Protein AF-G3E8W8-F1 (afdb_monomer_lite)

Foldseek 3Di:
DDDPPPVQVVVCVVVVHRQDWDWDWDDDPNDIDIDTDHD

Organism: Limosilactobacillus reuteri (NCBI:txid1598)

InterPro domains:
  IPR000795 Translational (tr)-type GTP-binding domain [PF00009] (3-39)
  IPR027417 P-loop containing nucleoside triphosphate hydrolase [G3DSA:3.40.50.300] (1-39)
  IPR027417 P-loop containing nucleoside triphosphate hydrolase [SSF52540] (1-39)
  IPR031157 Tr-type G domain, conserved site [PS00301] (7-22)

Sequence (39 aa):
KGTTRTDTMFLERQRGITIQAAVTSFQWHRCKVNIVDTP

pLDDT: mean 76.75, std 14.58, range [47.16, 97.69]

Structure (mmCIF, N/CA/C/O backbone):
data_AF-G3E8W8-F1
#
_entry.id   AF-G3E8W8-F1
#
loop_
_atom_site.group_PDB
_atom_site.id
_atom_site.type_symbol
_atom_site.label_atom_id
_atom_site.label_alt_id
_atom_site.label_comp_id
_atom_site.label_asym_id
_atom_site.label_entity_id
_atom_site.label_seq_id
_atom_site.pdbx_PDB_ins_code
_atom_site.Cartn_x
_atom_site.Cartn_y
_atom_site.Cartn_z
_atom_site.occupancy
_atom_site.B_iso_or_equiv
_atom_site.auth_seq_id
_atom_site.auth_comp_id
_atom_site.auth_asym_id
_atom_site.auth_atom_id
_atom_site.pdbx_PDB_model_num
ATOM 1 N N . LYS A 1 1 ? 18.160 20.278 -8.457 1.00 48.97 1 LYS A N 1
ATOM 2 C CA . LYS A 1 1 ? 16.834 20.794 -8.884 1.00 48.97 1 LYS A CA 1
ATOM 3 C C . LYS A 1 1 ? 16.460 20.087 -10.178 1.00 48.97 1 LYS A C 1
ATOM 5 O O . LYS A 1 1 ? 17.207 20.222 -11.131 1.00 48.97 1 LYS A O 1
ATOM 10 N N . GLY A 1 2 ? 15.368 19.326 -10.178 1.00 48.81 2 GLY A N 1
ATOM 11 C CA . GLY A 1 2 ? 14.893 18.555 -11.330 1.00 48.81 2 GLY A CA 1
ATOM 12 C C . GLY A 1 2 ? 14.094 17.361 -10.829 1.00 48.81 2 GLY A C 1
ATOM 13 O O . GLY A 1 2 ? 14.661 16.341 -10.472 1.00 48.81 2 GLY A O 1
ATOM 14 N N . THR A 1 3 ? 12.795 17.572 -10.652 1.00 58.53 3 THR A N 1
ATOM 15 C CA . THR A 1 3 ? 11.836 16.649 -10.048 1.00 58.53 3 THR A CA 1
ATOM 16 C C . THR A 1 3 ? 11.439 15.567 -11.044 1.00 58.53 3 THR A C 1
ATOM 18 O O . THR A 1 3 ? 10.640 15.821 -11.946 1.00 58.53 3 THR A O 1
ATOM 21 N N . THR A 1 4 ? 11.951 14.358 -10.838 1.00 47.16 4 THR A N 1
ATOM 22 C CA . THR A 1 4 ? 11.517 13.123 -11.500 1.00 47.16 4 THR A CA 1
ATOM 23 C C . THR A 1 4 ? 10.103 12.748 -11.048 1.00 47.16 4 THR A C 1
ATOM 25 O O . THR A 1 4 ? 9.878 11.838 -10.261 1.00 47.16 4 THR A O 1
ATOM 28 N N . ARG A 1 5 ? 9.116 13.515 -11.511 1.00 56.06 5 ARG A N 1
ATOM 29 C CA . ARG A 1 5 ? 7.721 13.064 -11.603 1.00 56.06 5 ARG A CA 1
ATOM 30 C C . ARG A 1 5 ? 7.423 12.553 -13.016 1.00 56.06 5 ARG A C 1
ATOM 32 O O . ARG A 1 5 ? 6.606 11.656 -13.176 1.00 56.06 5 ARG A O 1
ATOM 39 N N . THR A 1 6 ? 8.133 13.079 -14.017 1.00 55.41 6 THR A N 1
ATOM 40 C CA . THR A 1 6 ? 7.981 12.718 -15.432 1.00 55.41 6 THR A CA 1
ATOM 41 C C . THR A 1 6 ? 8.594 11.357 -15.771 1.00 55.41 6 THR A C 1
ATOM 43 O O . THR A 1 6 ? 7.979 10.607 -16.526 1.00 55.41 6 THR A O 1
ATOM 46 N N . ASP A 1 7 ? 9.750 10.989 -15.194 1.00 59.84 7 ASP A N 1
ATOM 47 C CA . ASP A 1 7 ? 10.388 9.706 -15.543 1.00 59.84 7 ASP A CA 1
ATOM 48 C C . ASP A 1 7 ? 9.560 8.505 -15.063 1.00 59.84 7 ASP A C 1
ATOM 50 O O . ASP A 1 7 ? 9.498 7.493 -15.758 1.00 59.84 7 ASP A O 1
ATOM 54 N N . THR A 1 8 ? 8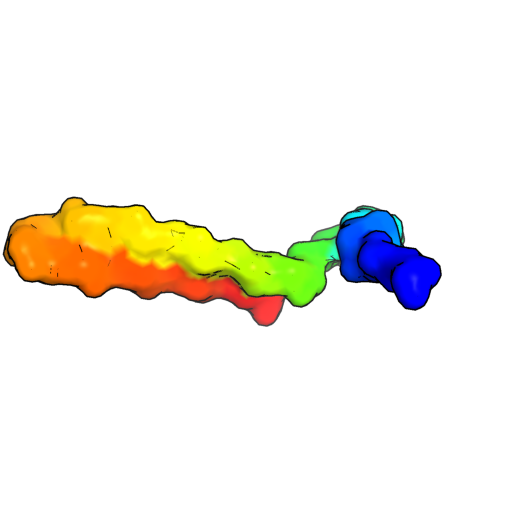.855 8.620 -13.928 1.00 64.38 8 THR A N 1
ATOM 55 C CA . THR A 1 8 ? 7.977 7.548 -13.436 1.00 64.38 8 THR A CA 1
ATOM 56 C C . THR A 1 8 ? 6.790 7.317 -14.370 1.00 64.38 8 THR A C 1
ATOM 58 O O . THR A 1 8 ? 6.595 6.185 -14.791 1.00 64.38 8 THR A O 1
ATOM 61 N N . MET A 1 9 ? 6.080 8.370 -14.798 1.00 70.50 9 MET A N 1
ATOM 62 C CA . MET A 1 9 ? 4.960 8.234 -15.747 1.00 70.50 9 MET A CA 1
ATOM 63 C C . MET A 1 9 ? 5.391 7.655 -17.104 1.00 70.50 9 MET A C 1
ATOM 65 O O . MET A 1 9 ? 4.649 6.889 -17.721 1.00 70.50 9 MET A O 1
ATOM 69 N N . PHE A 1 10 ? 6.585 8.013 -17.591 1.00 74.75 10 PHE A N 1
ATOM 70 C CA . PHE A 1 10 ? 7.116 7.479 -18.848 1.00 74.75 10 PHE A CA 1
ATOM 71 C C . PHE A 1 10 ? 7.462 5.984 -18.736 1.00 74.75 10 PHE A C 1
ATOM 73 O O . PHE A 1 10 ? 7.075 5.196 -19.602 1.00 74.75 10 PHE A O 1
ATOM 80 N N . LEU A 1 11 ? 8.127 5.577 -17.648 1.00 70.94 11 LEU A N 1
ATOM 81 C CA . LEU A 1 11 ? 8.456 4.176 -17.358 1.00 70.94 11 LEU A CA 1
ATOM 82 C C . LEU A 1 11 ? 7.210 3.313 -17.099 1.00 70.94 11 LEU A C 1
ATOM 84 O O . LEU A 1 11 ? 7.141 2.194 -17.609 1.00 70.94 11 LEU A O 1
ATOM 88 N N . GLU A 1 12 ? 6.230 3.833 -16.354 1.00 75.44 12 GLU A N 1
ATOM 89 C CA . GLU A 1 12 ? 4.919 3.202 -16.125 1.00 75.44 12 GLU A CA 1
ATOM 90 C C . GLU A 1 12 ? 4.228 2.904 -17.455 1.00 75.44 12 GLU A C 1
ATOM 92 O O . GLU A 1 12 ? 3.854 1.764 -17.738 1.00 75.44 12 GLU A O 1
ATOM 97 N N . ARG A 1 13 ? 4.153 3.912 -18.333 1.00 75.38 13 ARG A N 1
ATOM 98 C CA . ARG A 1 13 ? 3.541 3.781 -19.659 1.00 75.38 13 ARG A CA 1
ATOM 99 C C . ARG A 1 13 ? 4.286 2.800 -20.565 1.00 75.38 13 ARG A C 1
ATOM 101 O O . ARG A 1 13 ? 3.638 2.072 -21.309 1.00 75.38 13 ARG A O 1
ATOM 108 N N . GLN A 1 14 ? 5.620 2.771 -20.519 1.00 80.50 14 GLN A N 1
ATOM 109 C CA . GLN A 1 14 ? 6.423 1.843 -21.324 1.00 80.50 14 GLN A CA 1
ATOM 110 C C . GLN A 1 14 ? 6.258 0.384 -20.871 1.00 80.50 14 GLN A C 1
ATOM 112 O O . GLN A 1 14 ? 6.329 -0.523 -21.698 1.00 80.50 14 GLN A O 1
ATOM 117 N N . ARG A 1 15 ? 6.060 0.150 -19.569 1.00 75.56 15 ARG A N 1
ATOM 118 C CA . ARG A 1 15 ? 5.949 -1.198 -18.989 1.00 75.56 15 ARG A CA 1
ATOM 119 C C . ARG A 1 15 ? 4.508 -1.674 -18.796 1.00 75.56 15 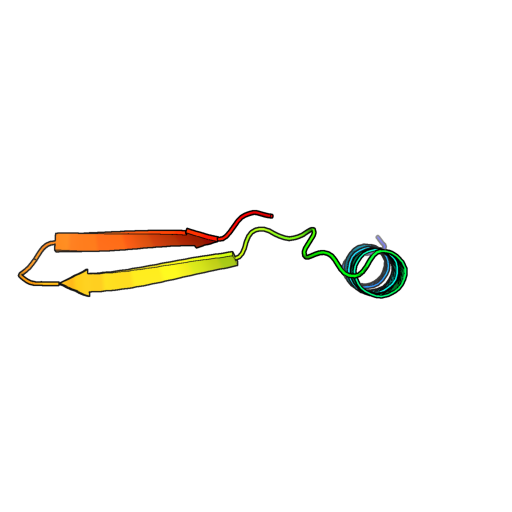ARG A C 1
ATOM 121 O O . ARG A 1 15 ? 4.313 -2.856 -18.542 1.00 75.56 15 ARG A O 1
ATOM 128 N N . GLY A 1 16 ? 3.520 -0.786 -18.919 1.00 74.38 16 GLY A N 1
ATOM 129 C CA . GLY A 1 16 ? 2.109 -1.101 -18.682 1.00 74.38 16 GLY A CA 1
ATOM 130 C C . GLY A 1 16 ? 1.792 -1.419 -17.218 1.00 74.38 16 GLY A C 1
ATOM 131 O O . GLY A 1 16 ? 0.819 -2.116 -16.952 1.00 74.38 16 GLY A O 1
ATOM 132 N N . ILE A 1 17 ? 2.619 -0.940 -16.284 1.00 73.19 17 ILE A N 1
ATOM 133 C CA 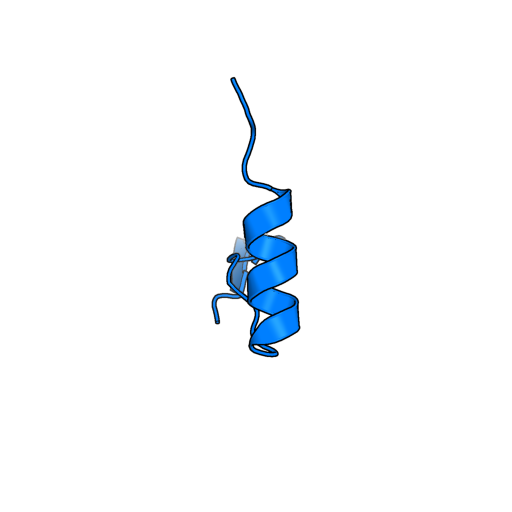. ILE A 1 17 ? 2.474 -1.170 -14.840 1.00 73.19 17 ILE A CA 1
ATOM 134 C C . ILE A 1 17 ? 2.375 0.166 -14.110 1.00 73.19 17 ILE A C 1
ATOM 136 O O . ILE A 1 17 ? 2.964 1.155 -14.547 1.00 73.19 17 ILE A O 1
ATOM 140 N N . THR A 1 18 ? 1.689 0.179 -12.973 1.00 68.75 18 THR A N 1
ATOM 141 C CA . THR A 1 18 ? 1.810 1.258 -11.988 1.00 68.75 18 THR A CA 1
ATOM 142 C C . THR A 1 18 ? 3.165 1.103 -11.285 1.00 68.75 18 THR A C 1
ATOM 144 O O . THR A 1 18 ? 3.582 -0.011 -11.005 1.00 68.75 18 THR A O 1
ATOM 147 N 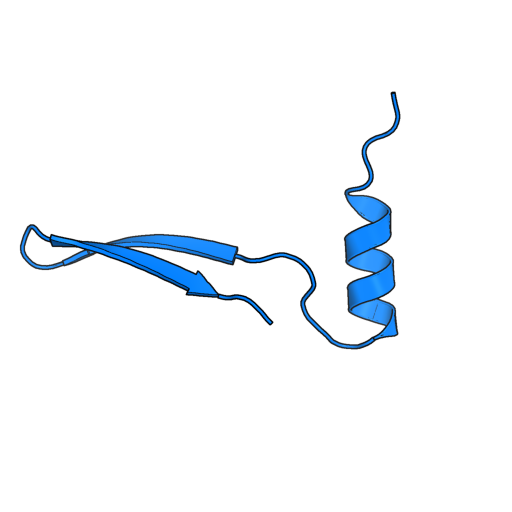N . ILE A 1 19 ? 3.910 2.179 -11.045 1.00 68.31 19 ILE A N 1
ATOM 148 C CA . ILE A 1 19 ? 5.192 2.185 -10.312 1.00 68.31 19 ILE A CA 1
ATOM 149 C C . ILE A 1 19 ? 5.025 2.991 -9.017 1.00 68.31 19 ILE A C 1
ATOM 151 O O . ILE A 1 19 ? 5.697 2.713 -8.022 1.00 68.31 19 ILE A O 1
ATOM 155 N N . GLN A 1 20 ? 4.115 3.970 -8.998 1.00 71.12 20 GLN A N 1
ATOM 156 C CA . GLN A 1 20 ? 3.776 4.727 -7.796 1.00 71.12 20 GLN A CA 1
ATOM 157 C C . GLN A 1 20 ? 2.679 4.047 -6.978 1.00 71.12 20 GLN A C 1
ATOM 159 O O . GLN A 1 20 ? 1.588 3.783 -7.470 1.00 71.12 20 GLN A O 1
ATOM 164 N N . ALA A 1 21 ? 2.947 3.845 -5.690 1.00 74.25 21 ALA A N 1
ATOM 165 C CA . ALA A 1 21 ? 1.915 3.469 -4.737 1.00 74.25 21 ALA A CA 1
ATOM 166 C C . ALA A 1 21 ? 0.885 4.602 -4.596 1.00 74.25 21 ALA A C 1
ATOM 168 O O . ALA A 1 21 ? 1.254 5.746 -4.304 1.00 74.25 21 ALA A O 1
ATOM 169 N N . ALA A 1 22 ? -0.399 4.289 -4.757 1.00 79.38 22 ALA A N 1
ATOM 170 C CA . ALA A 1 22 ? -1.491 5.210 -4.474 1.00 79.38 22 ALA A CA 1
ATOM 171 C C . ALA A 1 22 ? -2.033 4.948 -3.061 1.00 79.38 22 ALA A C 1
ATOM 173 O O . ALA A 1 22 ? -2.340 3.815 -2.695 1.00 79.38 22 ALA A O 1
ATOM 174 N N . VAL A 1 23 ? -2.161 6.003 -2.251 1.00 84.75 23 VAL A N 1
ATOM 175 C CA . VAL A 1 23 ? -2.750 5.912 -0.906 1.00 84.75 23 VAL A CA 1
ATOM 176 C C . VAL A 1 23 ? -4.072 6.667 -0.882 1.00 84.75 23 VAL A C 1
ATOM 178 O O . VAL A 1 23 ? -4.116 7.851 -1.216 1.00 84.75 23 VAL A O 1
ATOM 181 N N . THR A 1 24 ? -5.145 5.995 -0.464 1.00 89.31 24 THR A N 1
ATOM 182 C CA . THR A 1 24 ? -6.474 6.593 -0.256 1.00 89.31 24 THR A CA 1
ATOM 183 C C . THR A 1 24 ? -6.959 6.297 1.156 1.00 89.31 24 THR A C 1
ATOM 185 O O . THR A 1 24 ? -6.964 5.149 1.591 1.00 89.31 24 THR A O 1
ATOM 188 N N . SER A 1 25 ? -7.406 7.326 1.875 1.00 93.44 25 SER A N 1
ATOM 189 C CA . SER A 1 25 ? -7.964 7.178 3.221 1.00 93.44 25 SER A CA 1
ATOM 190 C C . SER A 1 25 ? -9.437 7.567 3.247 1.00 93.44 25 SER A C 1
ATOM 192 O O . SER A 1 25 ? -9.815 8.595 2.687 1.00 93.44 25 SER A O 1
ATOM 194 N N . PHE A 1 26 ? -10.253 6.794 3.963 1.00 93.50 26 PHE A N 1
ATOM 195 C CA . PHE A 1 26 ? -11.663 7.109 4.202 1.00 93.50 26 PHE A CA 1
ATOM 196 C C . PHE A 1 26 ? -12.113 6.676 5.605 1.00 93.50 26 PHE A C 1
ATOM 198 O O . PHE A 1 26 ? -11.417 5.944 6.309 1.00 93.50 26 PHE A O 1
ATOM 205 N N . GLN A 1 27 ? -13.266 7.184 6.043 1.00 97.69 27 GLN A N 1
ATOM 206 C CA . GLN A 1 27 ? -13.863 6.864 7.342 1.00 97.69 27 GLN A CA 1
ATOM 207 C C . GLN A 1 27 ? -14.951 5.799 7.181 1.00 97.69 27 GLN A C 1
ATOM 209 O O . GLN A 1 27 ? -15.823 5.941 6.327 1.00 97.69 27 GLN A O 1
ATOM 214 N N . TRP A 1 28 ? -14.948 4.778 8.040 1.00 95.44 28 TRP A N 1
ATOM 215 C CA . TRP A 1 28 ? -15.997 3.759 8.115 1.00 95.44 28 TRP A CA 1
ATOM 216 C C . TRP A 1 28 ? -16.307 3.418 9.577 1.00 95.44 28 TRP A C 1
ATOM 218 O O . TRP A 1 28 ? -15.436 2.953 10.297 1.00 95.44 28 TRP A O 1
ATOM 228 N N . HIS A 1 29 ? -17.540 3.669 10.041 1.00 91.94 29 HIS A N 1
ATOM 229 C CA . HIS A 1 29 ? -18.003 3.365 11.410 1.00 91.94 29 HIS A CA 1
ATOM 230 C C . HIS A 1 29 ? -17.000 3.765 12.510 1.00 91.9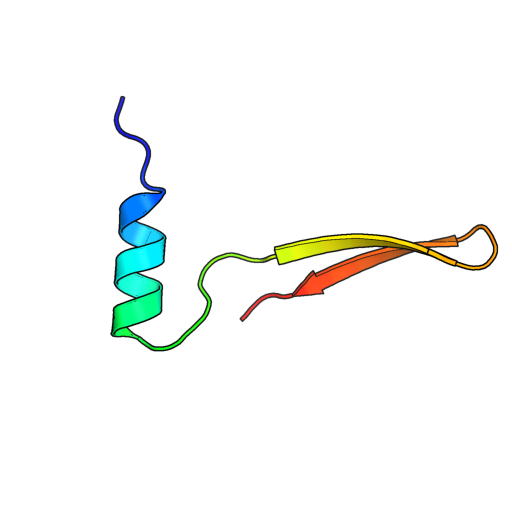4 29 HIS A C 1
ATOM 232 O O . HIS A 1 29 ? -16.678 2.979 13.396 1.00 91.94 29 HIS A O 1
ATOM 238 N N . ARG A 1 30 ? -16.512 5.014 12.458 1.00 93.44 30 ARG A N 1
ATOM 239 C CA . ARG A 1 30 ? -15.501 5.586 13.380 1.00 93.44 30 ARG A CA 1
ATOM 240 C C . ARG A 1 30 ? -14.100 4.959 13.279 1.00 93.44 30 ARG A C 1
ATOM 242 O O . ARG A 1 30 ? -13.234 5.294 14.081 1.00 93.44 30 ARG A O 1
ATOM 249 N N . CYS A 1 31 ? -13.861 4.102 12.292 1.00 96.12 31 CYS A N 1
ATOM 250 C CA . CYS A 1 31 ? -12.550 3.587 11.929 1.00 96.12 31 CYS A CA 1
ATOM 251 C C . CYS A 1 31 ? -11.986 4.370 10.737 1.00 96.12 31 CYS A C 1
ATOM 253 O O . CYS A 1 31 ? -12.662 4.560 9.722 1.00 96.12 31 CYS A O 1
ATOM 255 N N . LYS A 1 32 ? -10.726 4.800 10.844 1.00 96.31 32 LYS A N 1
ATOM 256 C CA . LYS A 1 32 ? -9.979 5.345 9.709 1.00 96.31 32 LYS A CA 1
ATOM 257 C C . LYS A 1 32 ? -9.391 4.181 8.915 1.00 96.31 32 LYS A C 1
ATOM 259 O O . LYS A 1 32 ? -8.486 3.506 9.398 1.00 96.31 32 LYS A O 1
ATOM 264 N N . VAL A 1 33 ? -9.867 3.989 7.691 1.00 95.06 33 VAL A N 1
ATOM 265 C CA . VAL A 1 33 ? -9.363 2.972 6.765 1.00 95.06 33 VAL A CA 1
ATOM 266 C C . VAL A 1 33 ? -8.369 3.623 5.809 1.00 95.06 33 VAL A C 1
ATOM 268 O O . VAL A 1 33 ? -8.621 4.709 5.287 1.00 95.06 33 VAL A O 1
ATOM 271 N N . ASN A 1 34 ? -7.230 2.968 5.591 1.00 93.81 34 ASN A N 1
ATOM 272 C CA . ASN A 1 34 ? -6.221 3.390 4.624 1.00 93.81 34 ASN A CA 1
ATOM 273 C C . ASN A 1 34 ? -6.034 2.257 3.619 1.00 93.81 34 ASN A C 1
ATOM 275 O O . ASN A 1 34 ? -5.723 1.135 4.014 1.00 93.81 34 ASN A O 1
ATOM 279 N N . ILE A 1 35 ? -6.231 2.557 2.343 1.00 90.50 35 ILE A N 1
ATOM 280 C CA . ILE A 1 35 ? -5.926 1.664 1.232 1.00 90.50 35 ILE A CA 1
ATOM 281 C C . ILE A 1 35 ? -4.577 2.091 0.675 1.00 90.50 35 ILE A C 1
ATOM 283 O O . ILE A 1 35 ? -4.370 3.271 0.381 1.00 90.50 35 ILE A O 1
ATOM 287 N N . VAL A 1 36 ? -3.681 1.121 0.544 1.00 89.06 36 VAL A N 1
ATOM 288 C CA . VAL A 1 36 ? -2.411 1.266 -0.157 1.00 89.06 36 VAL A CA 1
ATOM 289 C C 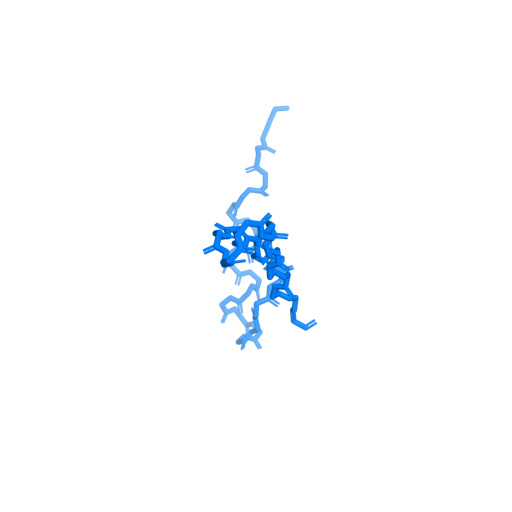. VAL A 1 36 ? -2.496 0.358 -1.373 1.00 89.06 36 VAL A C 1
ATOM 291 O O . VAL A 1 36 ? -2.507 -0.861 -1.228 1.00 89.06 36 VAL A O 1
ATOM 294 N N . ASP A 1 37 ? -2.625 0.969 -2.542 1.00 79.44 37 ASP A N 1
ATOM 295 C CA . ASP A 1 37 ? -2.597 0.289 -3.830 1.00 79.44 37 ASP A CA 1
ATOM 296 C C . ASP A 1 37 ? -1.174 0.398 -4.378 1.00 79.44 37 ASP A C 1
ATOM 298 O O . ASP A 1 37 ? -0.745 1.449 -4.864 1.00 79.44 37 ASP A O 1
ATOM 302 N N . THR A 1 38 ? -0.397 -0.658 -4.162 1.00 74.81 38 THR A N 1
ATOM 303 C CA . THR A 1 38 ? 0.943 -0.834 -4.727 1.00 74.81 38 THR A CA 1
ATOM 304 C C . THR A 1 38 ? 0.863 -1.839 -5.873 1.00 74.81 38 THR A C 1
ATOM 306 O O . THR A 1 38 ? 0.114 -2.807 -5.733 1.00 74.81 38 THR A O 1
ATOM 309 N N . PRO A 1 39 ? 1.634 -1.657 -6.959 1.00 66.88 39 PRO A N 1
ATOM 310 C CA . PRO A 1 39 ? 1.797 -2.697 -7.976 1.00 66.88 39 PRO A CA 1
ATOM 311 C C . PRO A 1 39 ? 2.337 -4.017 -7.410 1.00 66.88 39 PRO A C 1
ATOM 313 O O . PRO A 1 39 ? 3.005 -3.986 -6.347 1.00 66.88 39 PRO A O 1
#

Radius of gyration: 14.49 Å; chains: 1; bounding box: 35×24×35 Å

Secondary structure (DSSP, 8-state):
---TTHHHHHHHHHHTS--SPEEEEEEETTEEEEEEE--